Protein AF-A0A7T3RCZ8-F1 (afdb_monomer)

Foldseek 3Di:
DQFVVPDPDWQWFQDPPPRDIDIDGARDWDAAPVRAIEREHEEAPVPLQDPRNLRRQVRVQVVQVVDSYHYDYHYNVCPPPDPVVVVVVVVVLLQQWDQDSNPRDTHGHDDDDDDDDDDPPPDRDDDDDD

Structure (mmCIF, N/CA/C/O backbone):
data_AF-A0A7T3RCZ8-F1
#
_entry.id   AF-A0A7T3RCZ8-F1
#
loop_
_atom_site.group_PDB
_atom_site.id
_atom_site.type_symbol
_atom_site.label_atom_id
_atom_site.label_alt_id
_atom_site.label_comp_id
_atom_site.label_asym_id
_atom_site.label_entity_id
_atom_site.label_seq_id
_atom_site.pdbx_PDB_ins_code
_atom_site.Cartn_x
_atom_site.Cartn_y
_atom_site.Cartn_z
_atom_site.occupancy
_atom_site.B_iso_or_equiv
_atom_site.auth_seq_id
_atom_site.auth_comp_id
_atom_site.auth_asym_id
_atom_site.auth_atom_id
_atom_site.pdbx_PDB_model_num
ATOM 1 N N . MET A 1 1 ? -6.395 -8.460 8.418 1.00 60.00 1 MET A N 1
ATOM 2 C CA . MET A 1 1 ? -5.992 -9.883 8.291 1.00 60.00 1 MET A CA 1
ATOM 3 C C . MET A 1 1 ? -4.809 -9.979 7.338 1.00 60.00 1 MET A C 1
ATOM 5 O O . MET A 1 1 ? -4.823 -9.228 6.370 1.00 60.00 1 MET A O 1
ATOM 9 N N . PHE A 1 2 ? -3.805 -10.829 7.600 1.00 65.12 2 PHE A N 1
ATOM 10 C CA . PHE A 1 2 ? -2.758 -11.108 6.603 1.00 65.12 2 PHE A CA 1
ATOM 11 C C . PHE A 1 2 ? -3.374 -11.924 5.466 1.00 65.12 2 PHE A C 1
ATOM 13 O O . PHE A 1 2 ? -4.010 -12.939 5.746 1.00 65.12 2 PHE A O 1
ATOM 20 N N . THR A 1 3 ? -3.287 -11.464 4.216 1.00 65.00 3 THR A N 1
ATOM 21 C CA . THR A 1 3 ? -4.221 -11.969 3.187 1.00 65.00 3 THR A CA 1
ATOM 22 C C . THR A 1 3 ? -3.728 -13.185 2.410 1.00 65.00 3 THR A C 1
ATOM 24 O O . THR A 1 3 ? -4.541 -13.859 1.775 1.00 65.00 3 THR A O 1
ATOM 27 N N . ALA A 1 4 ? -2.436 -13.524 2.487 1.00 67.56 4 ALA A N 1
ATOM 28 C CA . ALA A 1 4 ? -1.865 -14.622 1.709 1.00 67.56 4 ALA A CA 1
ATOM 29 C C . ALA A 1 4 ? -2.542 -15.968 2.039 1.00 67.56 4 ALA A C 1
ATOM 31 O O . ALA A 1 4 ? -2.297 -16.571 3.084 1.00 67.56 4 ALA A O 1
ATOM 32 N N . GLY A 1 5 ? -3.405 -16.431 1.127 1.00 59.38 5 GLY A N 1
ATOM 33 C CA . GLY A 1 5 ? -4.138 -17.697 1.238 1.00 59.38 5 GLY A CA 1
ATOM 34 C C . GLY A 1 5 ? -5.270 -17.725 2.272 1.00 59.38 5 GLY A C 1
ATOM 35 O O . GLY A 1 5 ? -5.802 -18.799 2.529 1.00 59.38 5 GLY A O 1
ATOM 36 N N . GLN A 1 6 ? -5.631 -16.584 2.870 1.00 63.78 6 GLN A N 1
ATOM 37 C CA . GLN A 1 6 ? -6.701 -16.477 3.880 1.00 63.78 6 GLN A CA 1
ATOM 38 C C . GLN A 1 6 ? -7.938 -15.721 3.369 1.00 63.78 6 GLN A C 1
ATOM 40 O O . GLN A 1 6 ? -8.991 -15.761 3.997 1.00 63.78 6 GLN A O 1
ATOM 45 N N . SER A 1 7 ? -7.832 -15.032 2.229 1.00 71.19 7 SER A N 1
ATOM 46 C CA . SER A 1 7 ? -8.959 -14.372 1.561 1.00 71.19 7 SER A CA 1
ATOM 47 C C . SER A 1 7 ? -8.865 -14.542 0.053 1.00 71.19 7 SER A C 1
ATOM 49 O O . SER A 1 7 ? -7.755 -14.560 -0.466 1.00 71.19 7 SER A O 1
ATOM 51 N N . ASP A 1 8 ? -9.995 -14.514 -0.651 1.00 81.94 8 ASP A N 1
ATOM 52 C CA . ASP A 1 8 ? -10.032 -14.449 -2.122 1.00 81.94 8 ASP A CA 1
ATOM 53 C C . ASP A 1 8 ? -9.808 -13.019 -2.666 1.00 81.94 8 ASP A C 1
ATOM 55 O O . ASP A 1 8 ? -10.041 -12.738 -3.842 1.00 81.94 8 ASP A O 1
ATOM 59 N N . PHE A 1 9 ? -9.365 -12.086 -1.814 1.00 88.31 9 PHE A N 1
ATOM 60 C CA . PHE A 1 9 ? -9.075 -10.715 -2.213 1.00 88.31 9 PHE A CA 1
ATOM 61 C C . PHE A 1 9 ? -7.687 -10.615 -2.854 1.00 88.31 9 PHE A C 1
ATOM 63 O O . PHE A 1 9 ? -6.659 -10.792 -2.200 1.00 88.31 9 PHE A O 1
ATOM 70 N N . LEU A 1 10 ? -7.673 -10.300 -4.146 1.00 92.00 10 LEU A N 1
ATOM 71 C CA . LEU A 1 10 ? -6.481 -10.212 -4.981 1.00 92.00 10 LEU A CA 1
ATOM 72 C C . LEU A 1 10 ? -6.437 -8.860 -5.684 1.00 92.00 10 LEU A C 1
ATOM 74 O O . LEU A 1 10 ? -7.459 -8.358 -6.148 1.00 92.00 10 LEU A O 1
ATOM 78 N N . ILE A 1 11 ? -5.233 -8.316 -5.849 1.00 91.75 11 ILE A N 1
ATOM 79 C CA . ILE A 1 11 ? -5.002 -7.171 -6.728 1.00 91.75 11 ILE A CA 1
ATOM 80 C C . ILE A 1 11 ? -4.407 -7.666 -8.037 1.00 91.75 11 ILE A C 1
ATOM 82 O O . ILE A 1 11 ? -3.337 -8.282 -8.068 1.00 91.75 11 ILE A O 1
ATOM 86 N N . HIS A 1 12 ? -5.104 -7.370 -9.130 1.00 94.88 12 HIS A N 1
ATOM 87 C CA . HIS A 1 12 ? -4.641 -7.639 -10.483 1.00 94.88 12 HIS A CA 1
ATOM 88 C C . HIS A 1 12 ? -3.794 -6.476 -11.001 1.00 94.88 12 HIS A C 1
ATOM 90 O O . HIS A 1 12 ? -4.151 -5.313 -10.828 1.00 94.88 12 HIS A O 1
ATOM 96 N N . TYR A 1 13 ? -2.687 -6.790 -11.668 1.00 94.00 13 TYR A N 1
ATOM 97 C CA . TYR A 1 13 ? -1.823 -5.798 -12.302 1.00 94.00 13 TYR A CA 1
ATOM 98 C C . TYR A 1 13 ? -1.203 -6.365 -13.581 1.00 94.00 13 TYR A C 1
ATOM 100 O O . TYR A 1 13 ? -1.078 -7.583 -13.738 1.00 94.00 13 TYR A O 1
ATOM 108 N N . ILE A 1 14 ? -0.805 -5.481 -14.494 1.00 95.50 14 ILE A N 1
ATOM 109 C CA . ILE A 1 14 ? 0.005 -5.863 -15.654 1.00 95.50 14 ILE A CA 1
ATOM 110 C C . ILE A 1 14 ? 1.472 -5.808 -15.249 1.00 95.50 14 ILE A C 1
ATOM 112 O O . ILE A 1 14 ? 1.963 -4.780 -14.782 1.00 95.50 14 ILE A O 1
ATOM 116 N N . ASP A 1 15 ? 2.161 -6.933 -15.401 1.00 93.69 15 ASP A N 1
ATOM 117 C CA . ASP A 1 15 ? 3.590 -7.025 -15.138 1.00 93.69 15 ASP A CA 1
ATOM 118 C C . ASP A 1 15 ? 4.372 -6.173 -16.153 1.00 93.69 15 ASP A C 1
ATOM 120 O O . ASP A 1 15 ? 4.211 -6.392 -17.355 1.00 93.69 15 ASP A O 1
ATOM 124 N N . PRO A 1 16 ? 5.200 -5.212 -15.708 1.00 89.62 16 PRO A N 1
ATOM 125 C CA . PRO A 1 16 ? 5.852 -4.271 -16.617 1.00 89.62 16 PRO A CA 1
ATOM 126 C C . PRO A 1 16 ? 6.940 -4.912 -17.488 1.00 89.62 16 PRO A C 1
ATOM 128 O O . PRO A 1 16 ? 7.235 -4.387 -18.558 1.00 89.62 16 PRO A O 1
ATOM 131 N N . ASP A 1 17 ? 7.523 -6.036 -17.061 1.00 92.00 17 ASP A N 1
ATOM 132 C CA . ASP A 1 17 ? 8.609 -6.698 -17.789 1.00 92.00 17 ASP A CA 1
ATOM 133 C C . ASP A 1 17 ? 8.050 -7.674 -18.831 1.00 92.00 17 ASP A C 1
ATOM 135 O O . ASP A 1 17 ? 8.524 -7.755 -19.963 1.00 92.00 17 ASP A O 1
ATOM 139 N N . SER A 1 18 ? 7.015 -8.425 -18.450 1.00 95.00 18 SER A N 1
ATOM 140 C CA . SER A 1 18 ? 6.435 -9.496 -19.271 1.00 95.00 18 SER A CA 1
ATOM 141 C C . SER A 1 18 ? 5.139 -9.114 -19.991 1.00 95.00 18 SER A C 1
ATOM 143 O O . SER A 1 18 ? 4.698 -9.859 -20.863 1.00 95.00 18 SER A O 1
ATOM 145 N N . ASN A 1 19 ? 4.521 -7.975 -19.657 1.00 94.12 19 ASN A N 1
ATOM 146 C CA . ASN A 1 19 ? 3.210 -7.524 -20.154 1.00 94.12 19 ASN A CA 1
ATOM 147 C C . ASN A 1 19 ? 2.064 -8.530 -19.944 1.00 94.12 19 ASN A C 1
ATOM 149 O O . ASN A 1 19 ? 1.026 -8.463 -20.602 1.00 94.12 19 ASN A O 1
ATOM 153 N N . THR A 1 20 ? 2.229 -9.473 -19.018 1.00 96.69 20 THR A N 1
ATOM 154 C CA . THR A 1 20 ? 1.202 -10.462 -18.676 1.00 96.69 20 THR A CA 1
ATOM 155 C C . THR A 1 20 ? 0.354 -9.990 -17.501 1.00 96.69 20 THR A C 1
ATOM 157 O O . THR A 1 20 ? 0.863 -9.330 -16.592 1.00 96.69 20 THR A O 1
ATOM 160 N N . LEU A 1 21 ? -0.916 -10.398 -17.468 1.00 96.62 21 LEU A N 1
ATOM 161 C CA . LEU A 1 21 ? -1.766 -10.228 -16.293 1.00 96.62 21 LEU A CA 1
ATOM 162 C C . LEU A 1 21 ? -1.232 -11.080 -15.136 1.00 96.62 21 LEU A C 1
ATOM 164 O O . LEU A 1 21 ? -1.094 -12.297 -15.258 1.00 96.62 21 LEU A O 1
ATOM 168 N N . ARG A 1 22 ? -0.955 -10.437 -14.003 1.00 96.50 22 ARG A N 1
ATOM 169 C CA . ARG A 1 22 ? -0.547 -11.086 -12.755 1.00 96.50 22 ARG A CA 1
ATOM 170 C C . ARG A 1 22 ? -1.442 -10.647 -11.611 1.00 96.50 22 ARG A C 1
ATOM 172 O O . ARG A 1 22 ? -2.286 -9.762 -11.741 1.00 96.50 22 ARG A O 1
ATOM 179 N N . SER A 1 23 ? -1.308 -11.321 -10.478 1.00 94.44 23 SER A N 1
ATOM 180 C CA . SER A 1 23 ? -2.077 -11.020 -9.273 1.00 94.44 23 SER A CA 1
ATOM 181 C C . SER A 1 23 ? -1.209 -11.179 -8.041 1.00 94.44 23 SER A C 1
ATOM 183 O O . SER A 1 23 ? -0.235 -11.936 -8.058 1.00 94.44 23 SER A O 1
ATOM 185 N N . TYR A 1 24 ? -1.543 -10.451 -6.985 1.00 91.81 24 TYR A N 1
ATOM 186 C CA . TYR A 1 24 ? -0.900 -10.610 -5.691 1.00 91.81 24 TYR A CA 1
ATOM 187 C C . TYR A 1 24 ? -1.901 -10.413 -4.550 1.00 91.81 24 TYR A C 1
ATOM 189 O O . TYR A 1 24 ? -2.938 -9.771 -4.720 1.00 91.81 24 TYR A O 1
ATOM 197 N N . TYR A 1 25 ? -1.555 -10.988 -3.402 1.00 92.44 25 TYR A N 1
ATOM 198 C CA . TYR A 1 25 ? -2.241 -10.793 -2.130 1.00 92.44 25 TYR A CA 1
ATOM 199 C C . TYR A 1 25 ? -1.610 -9.610 -1.405 1.00 92.44 25 TYR A C 1
ATOM 201 O O . TYR A 1 25 ? -0.382 -9.630 -1.258 1.00 92.44 25 TYR A O 1
ATOM 209 N N . PRO A 1 26 ? -2.385 -8.601 -0.974 1.00 91.50 26 PRO A N 1
ATO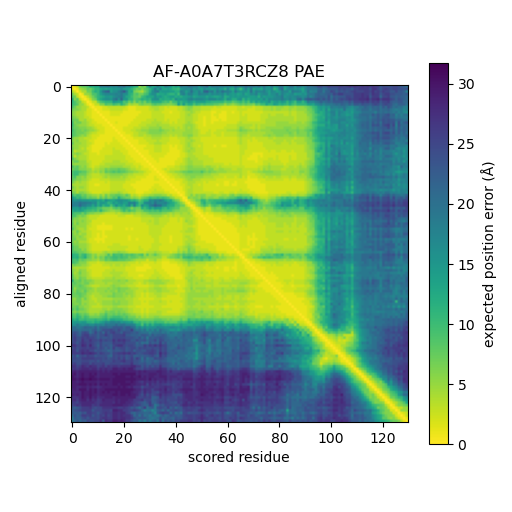M 210 C CA . PRO A 1 26 ? -1.817 -7.521 -0.190 1.00 91.50 26 PRO A CA 1
ATOM 211 C C . PRO A 1 26 ? -1.355 -7.997 1.191 1.00 91.50 26 PRO A C 1
ATOM 213 O O . PRO A 1 26 ? -1.846 -9.010 1.694 1.00 91.50 26 PRO A O 1
ATOM 216 N N . ASP A 1 27 ? -0.458 -7.268 1.855 1.00 89.75 27 ASP A N 1
ATOM 217 C CA . ASP A 1 27 ? -0.036 -7.672 3.205 1.00 89.75 27 ASP A CA 1
ATOM 218 C C . ASP A 1 27 ? -1.229 -7.698 4.157 1.00 89.75 27 ASP A C 1
ATOM 220 O O . ASP A 1 27 ? -1.465 -8.711 4.813 1.00 89.75 27 ASP A O 1
ATOM 224 N N . PHE A 1 28 ? -2.038 -6.634 4.181 1.00 90.62 28 PHE A N 1
ATOM 225 C CA . PHE A 1 28 ? -3.275 -6.627 4.956 1.00 90.62 28 PHE A CA 1
ATOM 226 C C . PHE A 1 28 ? -4.459 -6.062 4.184 1.00 90.62 28 PHE A C 1
ATOM 228 O O . PHE A 1 28 ? -4.352 -5.081 3.456 1.00 90.62 28 PHE A O 1
ATOM 235 N N . LEU A 1 29 ? -5.621 -6.656 4.444 1.00 91.44 29 LEU A N 1
ATOM 236 C CA . LEU A 1 29 ? -6.919 -6.039 4.215 1.00 91.44 29 LEU A CA 1
ATOM 237 C C . LEU A 1 29 ? -7.565 -5.789 5.580 1.00 91.44 29 LEU A C 1
ATOM 239 O O . LEU A 1 29 ? -7.612 -6.692 6.431 1.00 91.44 29 LEU A O 1
ATOM 243 N N . ILE A 1 30 ? -7.998 -4.553 5.812 1.00 89.56 30 ILE A N 1
ATOM 244 C CA . ILE A 1 30 ? -8.590 -4.110 7.077 1.00 89.56 30 ILE A CA 1
ATOM 245 C C . ILE A 1 30 ? -9.946 -3.492 6.781 1.00 89.56 30 ILE A C 1
ATOM 247 O O . ILE A 1 30 ? -10.021 -2.553 6.004 1.00 89.56 30 ILE A O 1
ATOM 251 N N . GLU A 1 31 ? -10.989 -3.996 7.429 1.00 90.25 31 GLU A N 1
ATOM 252 C CA . GLU A 1 31 ? -12.315 -3.383 7.441 1.00 90.25 31 GLU A CA 1
ATOM 253 C C . GLU A 1 31 ? -12.453 -2.512 8.693 1.00 90.25 31 GLU A C 1
ATOM 255 O O . GLU A 1 31 ? -12.144 -2.948 9.808 1.00 90.25 31 GLU A O 1
ATOM 260 N N . THR A 1 32 ? -12.896 -1.272 8.525 1.00 86.75 32 THR A N 1
ATOM 261 C CA . THR A 1 32 ? -13.241 -0.385 9.635 1.00 86.75 32 THR A CA 1
ATOM 262 C C . THR A 1 32 ? -14.702 -0.544 10.037 1.00 86.75 32 THR A C 1
ATOM 264 O O . THR A 1 32 ? -15.527 -1.077 9.302 1.00 86.75 32 THR A O 1
ATOM 267 N N . LYS A 1 33 ? -15.068 -0.040 11.220 1.00 86.19 33 LYS A N 1
ATOM 268 C CA . LYS A 1 33 ? -16.456 -0.133 11.706 1.00 86.19 33 LYS A CA 1
ATOM 269 C C . LYS A 1 33 ? -17.482 0.594 10.844 1.00 86.19 33 LYS A C 1
ATOM 271 O O . LYS A 1 33 ? -18.653 0.236 10.878 1.00 86.19 33 LYS A O 1
ATOM 276 N N . ASP A 1 34 ? -17.067 1.631 10.131 1.00 85.31 34 ASP A N 1
ATOM 277 C CA . ASP A 1 34 ? -17.900 2.358 9.172 1.00 85.31 34 ASP A CA 1
ATOM 278 C C . ASP A 1 34 ? -18.029 1.625 7.822 1.00 85.31 34 ASP A C 1
ATOM 280 O O . ASP A 1 34 ? -18.731 2.104 6.931 1.00 85.31 34 ASP A O 1
ATOM 284 N N . GLY A 1 35 ? -17.405 0.449 7.677 1.00 85.69 35 GLY A N 1
ATOM 285 C CA . GLY A 1 35 ? -17.473 -0.393 6.481 1.00 85.69 35 GLY A CA 1
ATOM 286 C C . GLY A 1 35 ? -16.563 0.071 5.343 1.00 85.69 35 GLY A C 1
ATOM 287 O O . GLY A 1 35 ? -16.764 -0.335 4.196 1.00 85.69 35 GLY A O 1
ATOM 288 N N . SER A 1 36 ? -15.598 0.944 5.638 1.00 87.31 36 SER A N 1
ATOM 289 C CA . SER A 1 36 ? -14.518 1.305 4.720 1.00 87.31 36 SER A CA 1
ATOM 290 C C . SER A 1 36 ? -13.408 0.255 4.805 1.00 87.31 36 SER A C 1
ATOM 292 O O . SER A 1 36 ? -13.239 -0.401 5.835 1.00 87.31 36 SER A O 1
ATOM 294 N N . PHE A 1 37 ? -12.633 0.080 3.735 1.00 90.38 37 PHE A N 1
ATOM 295 C CA . PHE A 1 37 ? -11.514 -0.864 3.735 1.00 90.38 37 PHE A CA 1
ATOM 296 C C . PHE A 1 37 ? -10.178 -0.172 3.494 1.00 90.38 37 PHE A C 1
ATOM 298 O O . PHE A 1 37 ? -10.080 0.752 2.694 1.00 90.38 37 PHE A O 1
ATOM 305 N N . TYR A 1 38 ? -9.127 -0.685 4.121 1.00 91.25 38 TYR A N 1
ATOM 306 C CA . TYR A 1 38 ? -7.752 -0.327 3.809 1.00 91.25 38 TYR A CA 1
ATOM 307 C C . TYR A 1 38 ? -7.006 -1.526 3.237 1.00 91.25 38 TYR A C 1
ATOM 309 O O . TYR A 1 38 ? -6.961 -2.596 3.852 1.00 91.25 38 TYR A O 1
ATOM 317 N N . ILE A 1 39 ? -6.399 -1.321 2.072 1.00 91.25 39 ILE A N 1
ATOM 318 C CA . ILE A 1 39 ? -5.445 -2.233 1.444 1.00 91.25 39 ILE A CA 1
ATOM 319 C C . ILE A 1 39 ? -4.057 -1.758 1.869 1.00 91.25 39 ILE A C 1
ATOM 321 O O . ILE A 1 39 ? -3.642 -0.663 1.493 1.00 91.25 39 ILE A O 1
ATOM 325 N N . ILE A 1 40 ? -3.353 -2.557 2.666 1.00 90.44 40 ILE A N 1
ATOM 326 C CA . ILE A 1 40 ? -2.063 -2.185 3.252 1.00 90.44 40 ILE A CA 1
ATOM 327 C C . ILE A 1 40 ? -0.935 -2.983 2.607 1.00 90.44 40 ILE A C 1
ATOM 329 O O . ILE A 1 40 ? -0.997 -4.211 2.552 1.00 90.44 40 ILE A O 1
ATOM 333 N N . GLU A 1 41 ? 0.124 -2.275 2.225 1.00 88.00 41 GLU A N 1
ATOM 334 C CA . GLU A 1 41 ? 1.418 -2.834 1.826 1.00 88.00 41 GLU A CA 1
ATOM 335 C C . GLU A 1 41 ? 2.517 -2.305 2.744 1.00 88.00 41 GLU A C 1
ATOM 337 O O . GLU A 1 41 ? 2.650 -1.089 2.909 1.00 88.00 41 GLU A O 1
ATOM 342 N N . ILE A 1 42 ? 3.337 -3.196 3.302 1.00 87.19 42 ILE A N 1
ATOM 343 C CA . ILE A 1 42 ? 4.501 -2.841 4.113 1.00 87.19 42 ILE A CA 1
ATOM 344 C C . ILE A 1 42 ? 5.773 -3.160 3.334 1.00 87.19 42 ILE A C 1
ATOM 346 O O . ILE A 1 42 ? 6.026 -4.307 2.963 1.00 87.19 42 ILE A O 1
ATOM 350 N N . LYS A 1 43 ? 6.642 -2.167 3.114 1.00 82.00 43 LYS A N 1
ATOM 351 C CA . LYS A 1 43 ? 7.937 -2.411 2.455 1.00 82.00 43 LYS A CA 1
ATOM 352 C C . LYS A 1 43 ? 9.097 -1.651 3.070 1.00 82.00 43 LYS A C 1
ATOM 354 O O . LYS A 1 43 ? 8.972 -0.505 3.482 1.00 82.00 43 LYS A O 1
ATOM 359 N N . GLY A 1 44 ? 10.271 -2.276 3.000 1.00 78.44 44 GLY A N 1
ATOM 360 C CA . GLY A 1 44 ? 11.541 -1.608 3.265 1.00 78.44 44 GLY A CA 1
ATOM 361 C C . GLY A 1 44 ? 11.936 -0.632 2.159 1.00 78.44 44 GLY A C 1
ATOM 362 O O . GLY A 1 44 ? 11.743 -0.915 0.970 1.00 78.44 44 GLY A O 1
ATOM 363 N N . GLY A 1 45 ? 12.517 0.504 2.561 1.00 62.81 45 GLY A N 1
ATOM 364 C CA . GLY A 1 45 ? 12.780 1.675 1.709 1.00 62.81 45 GLY A CA 1
ATOM 365 C C . GLY A 1 45 ? 13.563 1.410 0.416 1.00 62.81 45 GLY A C 1
ATOM 366 O O . GLY A 1 45 ? 13.403 2.133 -0.558 1.00 62.81 45 GLY A O 1
ATOM 367 N N . ASN A 1 46 ? 14.325 0.319 0.330 1.00 61.09 46 ASN A N 1
ATOM 368 C CA . ASN A 1 46 ? 15.171 0.010 -0.831 1.00 61.09 46 ASN A CA 1
ATOM 369 C C . ASN A 1 46 ? 14.409 -0.538 -2.060 1.00 61.09 46 ASN A C 1
ATOM 371 O O . ASN A 1 46 ? 15.043 -0.928 -3.040 1.00 61.09 46 ASN A O 1
ATOM 375 N N . ARG A 1 47 ? 13.072 -0.676 -2.016 1.00 61.34 47 ARG A N 1
ATOM 376 C CA . ARG A 1 47 ? 12.293 -1.387 -3.063 1.00 61.34 47 ARG A CA 1
ATOM 377 C C . ARG A 1 47 ? 11.091 -0.614 -3.614 1.00 61.34 47 ARG A C 1
ATOM 379 O O . ARG A 1 47 ? 10.299 -1.200 -4.361 1.00 61.34 47 ARG A O 1
ATOM 386 N N . VAL A 1 48 ? 10.946 0.662 -3.259 1.00 66.38 48 VAL A N 1
ATOM 387 C CA . VAL A 1 48 ? 9.833 1.517 -3.712 1.00 66.38 48 VAL A CA 1
ATOM 388 C C . VAL A 1 48 ? 9.924 1.860 -5.197 1.00 66.38 48 VAL A C 1
ATOM 390 O O . VAL A 1 48 ? 8.910 1.835 -5.888 1.00 66.38 48 VAL A O 1
ATOM 393 N N . ASP A 1 49 ? 11.138 2.057 -5.716 1.00 72.31 49 ASP A N 1
ATOM 394 C CA . ASP A 1 49 ? 11.336 2.538 -7.086 1.00 72.31 49 ASP A CA 1
ATOM 395 C C . ASP A 1 49 ? 11.321 1.469 -8.176 1.00 72.31 49 ASP A C 1
ATOM 397 O O . ASP A 1 49 ? 11.356 1.790 -9.365 1.00 72.31 49 ASP A O 1
ATOM 401 N N . LEU A 1 50 ? 11.244 0.193 -7.794 1.00 79.81 50 LEU A N 1
ATOM 402 C CA . LEU A 1 50 ? 11.216 -0.896 -8.762 1.00 79.81 50 LEU A CA 1
ATOM 403 C C . LEU A 1 50 ? 9.956 -0.786 -9.644 1.00 79.81 50 LEU A C 1
ATOM 405 O O . LEU A 1 50 ? 8.862 -0.623 -9.093 1.00 79.81 50 LEU A O 1
ATOM 409 N N . PRO A 1 51 ? 10.063 -0.953 -10.980 1.00 83.06 51 PRO A N 1
ATOM 410 C CA . PRO A 1 51 ? 8.922 -0.861 -11.897 1.00 83.06 51 PRO A CA 1
ATOM 411 C C . PRO A 1 51 ? 7.732 -1.724 -11.472 1.00 83.06 51 PRO A C 1
ATOM 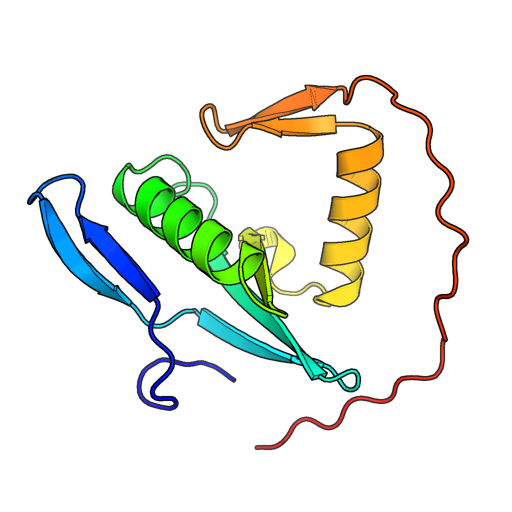413 O O . PRO A 1 51 ? 6.587 -1.281 -11.506 1.00 83.06 51 PRO A O 1
ATOM 416 N N . ILE A 1 52 ? 8.002 -2.934 -10.975 1.00 86.75 52 ILE A N 1
ATOM 417 C CA . ILE A 1 52 ? 6.971 -3.837 -10.459 1.00 86.75 52 ILE A CA 1
ATOM 418 C C . ILE A 1 52 ? 6.265 -3.300 -9.205 1.00 86.75 52 ILE A C 1
ATOM 420 O O . ILE A 1 52 ? 5.063 -3.502 -9.055 1.00 86.75 52 ILE A O 1
ATOM 424 N N . THR A 1 53 ? 6.974 -2.606 -8.305 1.00 84.25 53 THR A N 1
ATOM 425 C CA . THR A 1 53 ? 6.361 -1.973 -7.126 1.00 84.25 53 THR A CA 1
ATOM 426 C C . THR A 1 53 ? 5.476 -0.807 -7.562 1.00 84.25 53 THR A C 1
ATOM 428 O O . THR A 1 53 ? 4.345 -0.715 -7.093 1.00 84.25 53 THR A O 1
ATOM 431 N N . LYS A 1 54 ? 5.936 0.023 -8.509 1.00 85.88 54 LYS A N 1
ATOM 432 C CA . LYS A 1 54 ? 5.133 1.123 -9.073 1.00 85.88 54 LYS A CA 1
ATOM 433 C C . LYS A 1 54 ? 3.858 0.605 -9.740 1.00 85.88 54 LYS A C 1
ATOM 435 O O . LYS A 1 54 ? 2.780 1.103 -9.430 1.00 85.88 54 LYS A O 1
ATOM 440 N N . ALA A 1 55 ? 3.964 -0.444 -10.559 1.00 86.12 55 ALA A N 1
ATOM 441 C CA . ALA A 1 55 ? 2.809 -1.072 -11.199 1.00 86.12 55 ALA A CA 1
ATOM 442 C C . ALA A 1 55 ? 1.795 -1.587 -10.163 1.00 86.12 55 ALA A C 1
ATOM 444 O O . ALA A 1 55 ? 0.615 -1.260 -10.238 1.00 86.12 55 ALA A O 1
ATOM 445 N N . LYS A 1 56 ? 2.238 -2.337 -9.147 1.00 89.06 56 LYS A N 1
ATOM 446 C CA . LYS A 1 56 ? 1.340 -2.827 -8.085 1.00 89.06 56 LYS A CA 1
ATOM 447 C C . LYS A 1 56 ? 0.633 -1.687 -7.350 1.00 89.06 56 LYS A C 1
ATOM 449 O O . LYS A 1 56 ? -0.589 -1.717 -7.235 1.00 89.06 56 LYS A O 1
ATOM 454 N N . THR A 1 57 ? 1.386 -0.672 -6.925 1.00 88.38 57 THR A N 1
ATOM 455 C CA . THR A 1 57 ? 0.847 0.513 -6.241 1.00 88.38 57 THR A CA 1
ATOM 456 C C . THR A 1 57 ? -0.188 1.237 -7.098 1.00 88.38 57 THR A C 1
ATOM 458 O O . THR A 1 57 ? -1.260 1.580 -6.602 1.00 88.38 57 THR A O 1
ATOM 461 N N . GLU A 1 58 ? 0.093 1.452 -8.385 1.00 88.31 58 GLU A N 1
ATOM 462 C CA . GLU A 1 58 ? -0.822 2.143 -9.295 1.00 88.31 58 GLU A CA 1
ATOM 463 C C . GLU A 1 58 ? -2.146 1.385 -9.442 1.00 88.31 58 GLU A C 1
ATOM 465 O O . GLU A 1 58 ? -3.217 1.971 -9.277 1.00 88.31 58 GLU A O 1
ATOM 470 N N . TYR A 1 59 ? -2.084 0.080 -9.717 1.00 90.44 59 TYR A N 1
ATOM 471 C CA . TYR A 1 59 ? -3.283 -0.737 -9.899 1.00 90.44 59 TYR A CA 1
ATOM 472 C C . TYR A 1 59 ? -4.091 -0.866 -8.605 1.00 90.44 59 TYR A C 1
ATOM 474 O O . TYR A 1 59 ? -5.312 -0.724 -8.650 1.00 90.44 59 TYR A O 1
ATOM 482 N N . ALA A 1 60 ? -3.436 -1.049 -7.454 1.00 89.81 60 ALA A N 1
ATOM 483 C CA . ALA A 1 60 ? -4.108 -1.076 -6.157 1.00 89.81 60 ALA A CA 1
ATOM 484 C C . ALA A 1 60 ? -4.789 0.262 -5.834 1.00 89.81 60 ALA A C 1
ATOM 486 O O . ALA A 1 60 ? -5.943 0.282 -5.418 1.00 89.81 60 ALA A O 1
ATOM 487 N N . THR A 1 61 ? -4.110 1.384 -6.093 1.00 88.19 61 THR A N 1
ATOM 488 C CA . THR A 1 61 ? -4.663 2.732 -5.881 1.00 88.19 61 THR A CA 1
ATOM 489 C C . THR A 1 61 ? -5.865 2.989 -6.785 1.00 88.19 61 THR A C 1
ATOM 491 O O . THR A 1 61 ? -6.872 3.532 -6.337 1.00 88.19 61 THR A O 1
ATOM 494 N N . ARG A 1 62 ? -5.793 2.585 -8.060 1.00 87.50 62 ARG A N 1
ATOM 495 C CA . ARG A 1 62 ? -6.915 2.713 -9.001 1.00 87.50 62 ARG A CA 1
ATOM 496 C C . ARG A 1 62 ? -8.103 1.858 -8.580 1.00 87.50 62 ARG A C 1
ATOM 498 O O . ARG A 1 62 ? -9.216 2.364 -8.543 1.00 87.50 62 ARG A O 1
ATOM 505 N N . PHE A 1 63 ? -7.850 0.600 -8.224 1.00 87.75 63 PHE A N 1
ATOM 506 C CA . PHE A 1 63 ? -8.874 -0.298 -7.701 1.00 87.75 63 PHE A CA 1
ATOM 507 C C . PHE A 1 63 ? -9.555 0.297 -6.460 1.00 87.75 63 PHE A C 1
ATOM 509 O O . PHE A 1 63 ? -10.780 0.327 -6.380 1.00 87.75 63 PHE A O 1
ATOM 516 N N . ALA A 1 64 ? -8.762 0.841 -5.532 1.00 88.50 64 ALA A N 1
ATOM 517 C CA . ALA A 1 64 ? -9.263 1.475 -4.321 1.00 88.50 64 ALA A CA 1
ATOM 518 C C . ALA A 1 64 ? -10.142 2.697 -4.630 1.00 88.50 64 ALA A C 1
ATOM 520 O O . ALA A 1 64 ? -11.265 2.776 -4.142 1.00 88.50 64 ALA A O 1
ATOM 521 N N . LYS A 1 65 ? -9.684 3.593 -5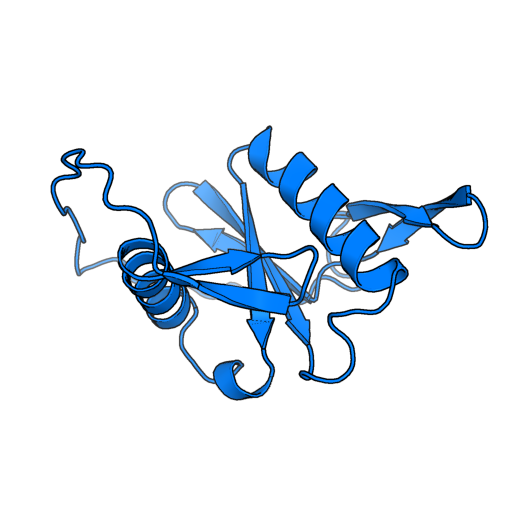.515 1.00 82.50 65 LYS A N 1
ATOM 522 C CA . LYS A 1 65 ? -10.387 4.832 -5.890 1.00 82.50 65 LYS A CA 1
ATOM 523 C C . LYS A 1 65 ? -11.817 4.607 -6.389 1.00 82.5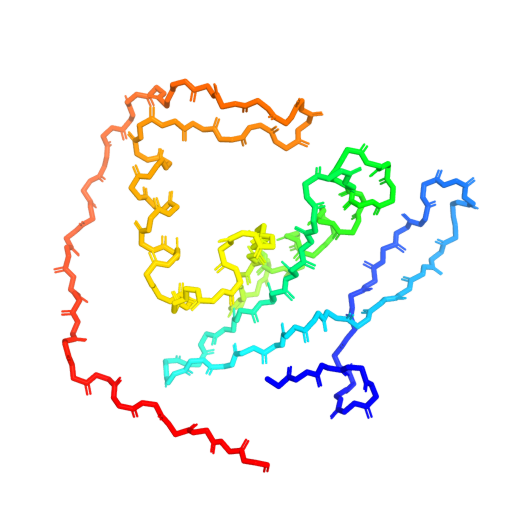0 65 LYS A C 1
ATOM 525 O O . LYS A 1 65 ? -12.690 5.425 -6.113 1.00 82.50 65 LYS A O 1
ATOM 530 N N . ASP A 1 66 ? -12.052 3.516 -7.108 1.00 78.69 66 ASP A N 1
ATOM 531 C CA . ASP A 1 66 ? -13.363 3.199 -7.682 1.00 78.69 66 ASP A CA 1
ATOM 532 C C . ASP A 1 66 ? -14.269 2.427 -6.691 1.00 78.69 66 ASP A C 1
ATOM 534 O O . ASP A 1 66 ? -15.311 1.888 -7.069 1.00 78.69 66 ASP A O 1
ATOM 538 N N . SER A 1 67 ? -13.890 2.368 -5.408 1.00 79.94 67 SER A N 1
ATOM 539 C CA . SER A 1 67 ? -14.551 1.581 -4.362 1.00 79.94 67 SER A CA 1
ATOM 540 C C . SER A 1 67 ? -14.533 2.290 -2.994 1.00 79.94 67 SER A C 1
ATOM 542 O O . SER A 1 67 ? -13.974 3.371 -2.840 1.00 79.94 67 SER A O 1
ATOM 544 N N . LYS A 1 68 ? -15.155 1.694 -1.964 1.00 86.19 68 LYS A N 1
ATOM 545 C CA . LYS A 1 68 ? -15.059 2.168 -0.564 1.00 86.19 68 LYS A CA 1
ATOM 546 C C . LYS A 1 68 ? -13.748 1.728 0.103 1.00 86.19 68 LYS A C 1
ATOM 548 O O . LYS A 1 68 ? -13.750 1.262 1.243 1.00 86.19 68 LYS A O 1
ATOM 553 N N . MET A 1 69 ? -12.646 1.794 -0.636 1.00 90.00 69 MET A N 1
ATOM 554 C CA . MET A 1 69 ? -11.348 1.326 -0.173 1.00 90.00 69 MET A CA 1
ATOM 555 C C . MET A 1 69 ? -10.285 2.408 -0.333 1.00 90.00 69 MET A C 1
ATOM 557 O O . MET A 1 69 ? -10.367 3.254 -1.219 1.00 90.00 69 MET A O 1
ATOM 561 N N . GLU A 1 70 ? -9.249 2.335 0.490 1.00 91.12 70 GLU A N 1
ATOM 562 C CA . GLU A 1 70 ? -8.066 3.182 0.394 1.00 91.12 70 GLU A CA 1
ATOM 563 C C . GLU A 1 70 ? -6.805 2.316 0.382 1.00 91.12 70 GLU A C 1
ATOM 565 O O . GLU A 1 70 ? -6.676 1.352 1.140 1.00 91.12 70 GLU A O 1
ATOM 570 N N . TYR A 1 71 ? -5.871 2.642 -0.509 1.00 90.25 71 TYR A N 1
ATOM 571 C CA . TYR A 1 71 ? -4.569 1.989 -0.563 1.00 90.25 71 TYR A CA 1
ATOM 572 C C . TYR A 1 71 ? -3.568 2.762 0.294 1.00 90.25 71 TYR A C 1
ATOM 574 O O . TYR A 1 71 ? -3.382 3.962 0.095 1.00 90.25 71 TYR A O 1
ATOM 582 N N . VAL A 1 72 ? -2.889 2.067 1.205 1.00 89.88 72 VAL A N 1
ATOM 583 C CA . VAL A 1 72 ? -1.903 2.662 2.108 1.00 89.88 72 VAL A CA 1
ATOM 584 C C . VAL A 1 72 ? -0.591 1.902 2.007 1.00 89.88 72 VAL A C 1
ATOM 586 O O . VAL A 1 72 ? -0.498 0.711 2.305 1.00 89.88 72 VAL A O 1
ATOM 589 N N . PHE A 1 73 ? 0.449 2.635 1.632 1.00 88.31 73 PHE A N 1
ATOM 590 C CA . PHE A 1 73 ? 1.818 2.151 1.656 1.00 88.31 73 PHE A CA 1
ATOM 591 C C . PHE A 1 73 ? 2.489 2.566 2.970 1.00 88.31 73 PHE A C 1
ATOM 593 O O . PHE A 1 73 ? 2.604 3.761 3.254 1.00 88.31 73 PHE A O 1
ATOM 600 N N . ILE A 1 74 ? 2.946 1.590 3.755 1.00 86.50 74 ILE A N 1
ATOM 601 C CA . ILE A 1 74 ? 3.617 1.805 5.040 1.00 86.50 74 ILE A CA 1
ATOM 602 C C . ILE A 1 74 ? 5.093 1.413 4.901 1.00 86.50 74 ILE A C 1
ATOM 604 O O . ILE A 1 74 ? 5.412 0.237 4.711 1.00 86.50 74 ILE A O 1
ATOM 608 N N . PRO A 1 75 ? 6.028 2.366 5.009 1.00 84.25 75 PRO A N 1
ATOM 609 C CA . PRO A 1 75 ? 7.438 2.020 5.087 1.00 84.25 75 PRO A CA 1
ATOM 610 C C . PRO A 1 75 ? 7.727 1.193 6.355 1.00 84.25 75 PRO A C 1
ATOM 612 O O . PRO A 1 75 ? 7.114 1.406 7.401 1.00 84.25 75 PRO A O 1
ATOM 615 N N . ASP A 1 76 ? 8.661 0.248 6.277 1.00 82.62 76 ASP A N 1
ATOM 616 C CA . ASP A 1 76 ? 8.981 -0.700 7.356 1.00 82.62 76 ASP A CA 1
ATOM 617 C C . ASP A 1 76 ? 9.327 -0.041 8.701 1.00 82.62 76 ASP A C 1
ATOM 619 O O . ASP A 1 76 ? 8.925 -0.533 9.756 1.00 82.62 76 ASP A O 1
ATOM 623 N N . ASN A 1 77 ? 9.990 1.114 8.684 1.00 84.00 77 ASN A N 1
ATOM 624 C CA . ASN A 1 77 ? 10.288 1.899 9.883 1.00 84.00 77 ASN A CA 1
ATOM 625 C C . ASN A 1 77 ? 9.037 2.472 10.583 1.00 84.00 77 ASN A C 1
ATOM 627 O O . ASN A 1 77 ? 9.134 2.891 11.736 1.00 84.00 77 ASN A O 1
ATOM 631 N N . TYR A 1 78 ? 7.873 2.464 9.926 1.00 86.69 78 TYR A N 1
ATOM 632 C CA . TYR A 1 78 ? 6.571 2.818 10.500 1.00 86.69 78 TYR A CA 1
ATOM 633 C C . TYR A 1 78 ? 5.671 1.602 10.762 1.00 86.69 78 TYR A C 1
ATOM 635 O O . TYR A 1 78 ? 4.561 1.777 11.258 1.00 86.69 78 TYR A O 1
ATOM 643 N N . ALA A 1 79 ? 6.121 0.371 10.494 1.00 85.56 79 ALA A N 1
ATOM 644 C CA . ALA A 1 79 ? 5.286 -0.831 10.610 1.00 85.56 79 ALA A CA 1
ATOM 645 C C . ALA A 1 79 ? 4.773 -1.111 12.037 1.00 85.56 79 ALA A C 1
ATOM 647 O O . ALA A 1 79 ? 3.786 -1.821 12.213 1.00 85.56 79 ALA A O 1
ATOM 648 N N . THR A 1 80 ? 5.427 -0.561 13.065 1.00 86.94 80 THR A N 1
ATOM 649 C CA . THR A 1 80 ? 5.007 -0.680 14.472 1.00 86.94 80 THR A CA 1
ATOM 650 C C . THR A 1 80 ? 4.028 0.413 14.912 1.00 86.94 80 THR A C 1
ATOM 652 O O . THR A 1 80 ? 3.482 0.339 16.014 1.00 86.94 80 THR A O 1
ATOM 655 N N . MET A 1 81 ? 3.799 1.431 14.078 1.00 88.12 81 MET A N 1
ATOM 656 C CA . MET A 1 81 ? 2.860 2.515 14.355 1.00 88.12 81 MET A CA 1
ATOM 657 C C . MET A 1 81 ? 1.420 2.026 14.199 1.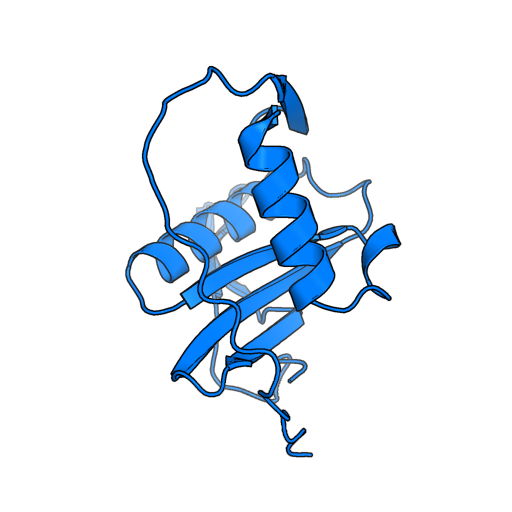00 88.12 81 MET A C 1
ATOM 659 O O . MET A 1 81 ? 1.115 1.183 13.353 1.00 88.12 81 MET A O 1
ATOM 663 N N . LYS A 1 82 ? 0.490 2.586 14.980 1.00 87.25 82 LYS A N 1
ATOM 664 C CA . LYS A 1 82 ? -0.932 2.316 14.748 1.00 87.25 82 LYS A CA 1
ATOM 665 C C . LYS A 1 82 ? -1.341 2.898 13.397 1.00 87.25 82 LYS A C 1
ATOM 667 O O . LYS A 1 82 ? -1.071 4.066 13.129 1.00 87.25 82 LYS A O 1
ATOM 672 N N . LEU A 1 83 ? -2.075 2.127 12.595 1.00 84.06 83 LEU A N 1
ATOM 673 C CA . LEU A 1 83 ? -2.520 2.542 11.257 1.00 84.06 83 LEU A CA 1
ATOM 674 C C . LEU A 1 83 ? -3.178 3.933 11.253 1.00 84.06 83 LEU A C 1
ATOM 676 O O . LEU A 1 83 ? -2.846 4.778 10.434 1.00 84.06 83 LEU A O 1
ATOM 680 N N . GLN A 1 84 ? -4.056 4.203 12.217 1.00 82.81 84 GLN A N 1
ATOM 681 C CA . GLN A 1 84 ? -4.725 5.499 12.366 1.00 82.81 84 GLN A CA 1
ATOM 682 C C . GLN A 1 84 ? -3.766 6.673 12.634 1.00 82.81 84 GLN A C 1
ATOM 684 O O . GLN A 1 84 ? -3.990 7.779 12.148 1.00 82.81 84 GLN A O 1
ATOM 689 N N . GLU A 1 85 ? -2.690 6.444 13.389 1.00 85.69 85 GLU A N 1
ATOM 690 C CA . GLU A 1 85 ? -1.664 7.459 13.647 1.00 85.69 85 GLU A CA 1
ATOM 691 C C . GLU A 1 85 ? -0.851 7.717 12.378 1.00 85.69 85 GLU A C 1
ATOM 693 O O . GLU A 1 85 ? -0.568 8.870 12.057 1.00 85.69 85 GLU A O 1
ATOM 698 N N . PHE A 1 86 ? -0.557 6.660 11.617 1.00 86.69 86 PHE A N 1
ATOM 699 C CA . PHE A 1 86 ? 0.127 6.758 10.332 1.00 86.69 86 PHE A CA 1
ATOM 700 C C . PHE A 1 86 ? -0.709 7.505 9.282 1.00 86.69 86 PHE A C 1
ATOM 702 O O . PHE A 1 86 ? -0.205 8.427 8.644 1.00 86.69 86 PHE A O 1
ATOM 709 N N . ILE A 1 87 ? -1.999 7.187 9.151 1.00 84.50 87 ILE A N 1
ATOM 710 C CA . ILE A 1 87 ? -2.922 7.893 8.246 1.00 84.50 87 ILE A CA 1
ATOM 711 C C . ILE A 1 87 ? -3.024 9.374 8.636 1.00 84.50 87 ILE A C 1
ATOM 713 O O . ILE A 1 87 ? -2.943 10.256 7.782 1.00 84.50 87 ILE A O 1
ATOM 717 N N . ALA A 1 88 ? -3.136 9.676 9.934 1.00 82.44 88 ALA A N 1
ATOM 718 C CA . ALA A 1 88 ? -3.158 11.055 10.418 1.00 82.44 88 ALA A CA 1
ATOM 719 C C . ALA A 1 88 ? -1.828 11.796 10.183 1.00 82.44 88 ALA A C 1
ATOM 721 O O . ALA A 1 88 ? -1.822 13.010 9.972 1.00 82.44 88 ALA A O 1
ATOM 722 N N . LEU A 1 89 ? -0.694 11.092 10.233 1.00 81.31 89 LEU A N 1
ATOM 723 C CA . LEU A 1 89 ? 0.613 11.646 9.884 1.00 81.31 89 LEU A CA 1
ATOM 724 C C . LEU A 1 89 ? 0.687 11.959 8.385 1.00 81.31 89 LEU A C 1
ATOM 726 O O . LEU A 1 89 ? 1.119 13.054 8.031 1.00 81.31 89 LEU A O 1
ATOM 730 N N . GLN A 1 90 ? 0.224 11.049 7.523 1.00 75.31 90 GLN A N 1
ATOM 731 C CA . GLN A 1 90 ? 0.192 11.261 6.076 1.00 75.31 90 GLN A CA 1
ATOM 732 C C . GLN A 1 90 ? -0.742 12.399 5.671 1.00 75.31 90 GLN A C 1
ATOM 734 O O . GLN A 1 90 ? -0.355 13.220 4.851 1.00 75.31 90 GLN A O 1
ATOM 739 N N . SER A 1 91 ? -1.936 12.513 6.258 1.00 74.19 91 SER A N 1
ATOM 740 C CA . SER A 1 91 ? -2.859 13.610 5.932 1.00 74.19 91 SER A CA 1
ATOM 741 C C . SER A 1 91 ? -2.292 14.973 6.333 1.00 74.19 91 SER A C 1
ATOM 743 O O . SER A 1 91 ? -2.365 15.931 5.560 1.00 74.19 91 SER A O 1
ATOM 745 N N . LYS A 1 92 ? -1.633 15.054 7.497 1.00 65.06 92 LYS A N 1
ATOM 746 C CA . LYS A 1 92 ? -0.885 16.248 7.910 1.00 65.06 92 LYS A CA 1
ATOM 747 C C . LYS A 1 92 ? 0.271 16.531 6.965 1.00 65.06 92 LYS A C 1
ATOM 749 O O . LYS A 1 92 ? 0.417 17.670 6.547 1.00 65.06 92 LYS A O 1
ATOM 754 N N . GLN A 1 93 ? 1.067 15.530 6.595 1.00 58.19 93 GLN A N 1
ATOM 755 C CA . GLN A 1 93 ? 2.162 15.725 5.648 1.00 58.19 93 GLN A CA 1
ATOM 756 C C . GLN A 1 93 ? 1.651 16.151 4.274 1.00 58.19 93 GLN A C 1
ATOM 758 O O . GLN A 1 93 ? 2.170 17.135 3.786 1.00 58.19 93 GLN A O 1
ATOM 763 N N . ASN A 1 94 ? 0.577 15.570 3.734 1.00 53.62 94 ASN A N 1
ATOM 764 C CA . ASN A 1 94 ? -0.080 16.004 2.490 1.00 53.62 94 ASN A CA 1
ATOM 765 C C . ASN A 1 94 ? -0.618 17.442 2.541 1.00 53.62 94 ASN A C 1
ATOM 767 O O . ASN A 1 94 ? -0.785 18.074 1.501 1.00 53.62 94 ASN A O 1
ATOM 771 N N . SER A 1 95 ? -0.840 17.986 3.742 1.00 47.25 95 SER A N 1
ATOM 772 C CA . SER A 1 95 ? -1.190 19.399 3.944 1.00 47.25 95 SER A CA 1
ATOM 773 C C . SER A 1 95 ? 0.014 20.344 3.775 1.00 47.25 95 SER A C 1
ATOM 775 O O . SER A 1 95 ? -0.175 21.542 3.577 1.00 47.25 95 SER A O 1
ATOM 777 N N . PHE A 1 96 ? 1.245 19.825 3.866 1.00 33.53 96 PHE A N 1
ATOM 778 C CA . PHE A 1 96 ? 2.500 20.588 3.794 1.00 33.53 96 PHE A CA 1
ATOM 779 C C . PHE A 1 96 ? 3.428 20.148 2.648 1.00 33.53 96 PHE A C 1
ATOM 781 O O . PHE A 1 96 ? 4.221 20.957 2.174 1.00 33.53 96 PHE A O 1
ATOM 788 N N . TYR A 1 97 ? 3.322 18.902 2.181 1.00 36.22 97 TYR A N 1
ATOM 789 C CA . TYR A 1 97 ? 4.154 18.246 1.176 1.00 36.22 97 TYR A CA 1
ATOM 790 C C . TYR A 1 97 ? 3.360 17.209 0.364 1.00 36.22 97 TYR A C 1
ATOM 792 O O . TYR A 1 97 ? 2.716 16.349 0.942 1.00 36.22 97 TYR A O 1
ATOM 800 N N . THR A 1 98 ? 3.440 17.220 -0.963 1.00 41.50 98 THR A N 1
ATOM 801 C CA . THR A 1 98 ? 2.953 16.141 -1.834 1.00 41.50 98 THR A CA 1
ATOM 802 C C . THR A 1 98 ? 4.066 15.132 -2.104 1.00 41.50 98 THR A C 1
ATOM 804 O O . THR A 1 98 ? 5.149 15.519 -2.549 1.00 41.50 98 THR A O 1
ATOM 807 N N . PHE A 1 99 ? 3.797 13.846 -1.874 1.00 42.72 99 PHE A 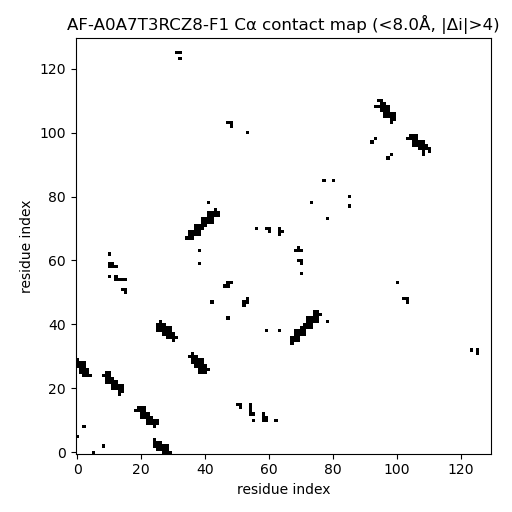N 1
ATOM 808 C CA . PHE A 1 99 ? 4.713 12.763 -2.237 1.00 42.72 99 PHE A CA 1
ATOM 809 C C . PHE A 1 99 ? 4.522 12.381 -3.708 1.00 42.72 99 PHE A C 1
ATOM 811 O O . PHE A 1 99 ? 3.434 11.962 -4.115 1.00 42.72 99 PHE A O 1
ATOM 818 N N . ASP A 1 100 ? 5.568 12.540 -4.515 1.00 45.66 100 ASP A N 1
ATOM 819 C CA . ASP A 1 100 ? 5.535 12.113 -5.907 1.00 45.66 100 ASP A CA 1
ATOM 820 C C . ASP A 1 100 ? 5.928 10.645 -6.036 1.00 45.66 100 ASP A C 1
ATOM 822 O O . ASP A 1 100 ? 7.097 10.268 -5.965 1.00 45.66 100 ASP A O 1
ATOM 826 N N . ASN A 1 101 ? 4.935 9.812 -6.324 1.00 38.72 101 ASN A N 1
ATOM 827 C CA . ASN A 1 101 ? 5.132 8.387 -6.565 1.00 38.72 101 ASN A CA 1
ATOM 828 C C . ASN A 1 101 ? 5.975 8.079 -7.822 1.00 38.72 101 ASN A C 1
A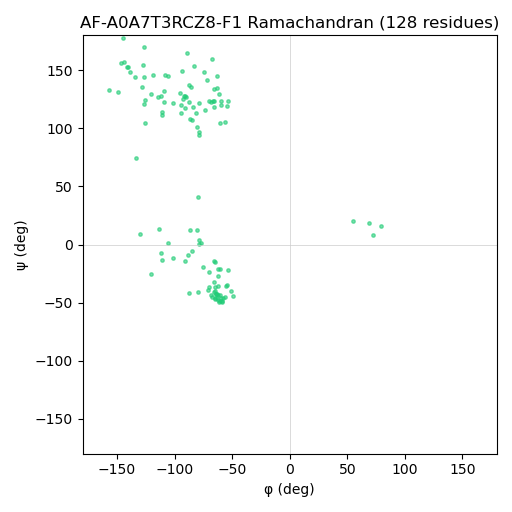TOM 830 O O . ASN A 1 101 ? 6.430 6.944 -7.989 1.00 38.72 101 ASN A O 1
ATOM 834 N N . LYS A 1 102 ? 6.193 9.045 -8.727 1.00 38.03 102 LYS A N 1
ATOM 835 C CA . LYS A 1 102 ? 7.039 8.861 -9.918 1.00 38.03 102 LYS A CA 1
ATOM 836 C C . LYS A 1 102 ? 8.522 8.979 -9.590 1.00 38.03 102 LYS A C 1
ATOM 838 O O . LYS A 1 102 ? 9.295 8.160 -10.097 1.00 38.03 102 LYS A O 1
ATOM 843 N N . HIS A 1 103 ? 8.891 9.933 -8.739 1.00 35.31 103 HIS A N 1
ATOM 844 C CA . HIS A 1 103 ? 10.283 10.256 -8.415 1.00 35.31 103 HIS A CA 1
ATOM 845 C C . HIS A 1 103 ? 10.700 9.907 -6.976 1.00 35.31 103 HIS A C 1
ATOM 847 O O . HIS A 1 103 ? 11.885 9.966 -6.674 1.00 35.31 103 HIS A O 1
ATOM 853 N N . GLY A 1 104 ? 9.769 9.493 -6.110 1.00 35.38 104 GLY A N 1
ATOM 854 C CA . GLY A 1 104 ? 10.058 9.171 -4.707 1.00 35.38 104 GLY A CA 1
ATOM 855 C C . GLY A 1 104 ? 10.427 10.401 -3.873 1.00 35.38 104 GLY A C 1
ATOM 856 O O . GLY A 1 104 ? 11.037 10.271 -2.813 1.00 35.38 104 GLY A O 1
ATOM 857 N N . GLU A 1 105 ? 10.084 11.596 -4.356 1.00 33.91 105 GLU A N 1
ATOM 858 C CA . GLU A 1 105 ? 10.479 12.868 -3.760 1.00 33.91 105 GLU A CA 1
ATOM 859 C C . GLU A 1 105 ? 9.308 13.543 -3.034 1.00 33.91 105 GLU A C 1
ATOM 861 O O . GLU A 1 105 ? 8.145 13.465 -3.442 1.00 33.91 105 GLU A O 1
ATOM 866 N N . LEU A 1 106 ? 9.638 14.223 -1.933 1.00 36.78 106 LEU A N 1
ATOM 867 C CA . LEU A 1 106 ? 8.721 15.074 -1.181 1.00 36.78 106 LEU A CA 1
ATOM 868 C C . LEU A 1 106 ? 8.811 16.505 -1.724 1.00 36.78 106 LEU A C 1
ATOM 870 O O . LEU A 1 106 ? 9.851 17.150 -1.601 1.00 36.78 106 LEU A O 1
ATOM 874 N N . TYR A 1 107 ? 7.713 17.025 -2.265 1.00 44.41 107 TYR A N 1
ATOM 875 C CA . TYR A 1 107 ? 7.597 18.422 -2.701 1.00 44.41 107 TYR A CA 1
ATOM 876 C C . TYR A 1 107 ? 6.688 19.188 -1.756 1.00 44.41 107 TYR A C 1
ATOM 878 O O . TYR A 1 107 ? 5.732 18.603 -1.280 1.00 44.41 107 TYR A O 1
ATOM 886 N N . ALA A 1 108 ? 6.924 20.475 -1.483 1.00 43.38 108 ALA A N 1
ATOM 887 C CA . ALA A 1 108 ? 5.997 21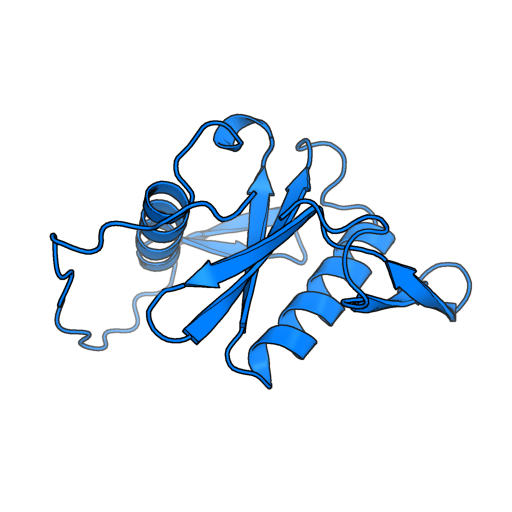.267 -0.666 1.00 43.38 108 ALA A CA 1
ATOM 888 C C . ALA A 1 108 ? 4.613 21.350 -1.341 1.00 43.38 108 ALA A C 1
ATOM 890 O O . ALA A 1 108 ? 4.516 21.678 -2.524 1.00 43.38 108 ALA A O 1
ATOM 891 N N . ALA A 1 109 ? 3.544 21.051 -0.601 1.00 49.12 109 ALA A N 1
ATOM 892 C CA . ALA A 1 109 ? 2.183 21.093 -1.117 1.00 49.12 109 ALA A CA 1
ATOM 893 C C . ALA A 1 109 ? 1.809 22.553 -1.404 1.00 49.12 109 ALA A C 1
ATOM 895 O O . ALA A 1 109 ? 1.866 23.404 -0.514 1.00 49.12 109 ALA A O 1
ATOM 896 N N . GLN A 1 110 ? 1.436 22.865 -2.649 1.00 45.84 110 GLN A N 1
ATOM 897 C CA . GLN A 1 110 ? 0.869 24.175 -2.966 1.00 45.84 110 GLN A CA 1
ATOM 898 C C . GLN A 1 110 ? -0.477 24.305 -2.251 1.00 45.84 110 GLN A C 1
ATOM 900 O O . GLN A 1 110 ? -1.394 23.523 -2.491 1.00 45.84 110 GLN A O 1
ATOM 905 N N . SER A 1 111 ? -0.578 25.291 -1.358 1.00 39.91 111 SER A N 1
ATOM 906 C CA . SER A 1 111 ? -1.762 25.550 -0.545 1.00 39.91 111 SER A CA 1
ATOM 907 C C . SER A 1 111 ? -2.997 25.750 -1.425 1.00 39.91 111 SER A C 1
ATOM 909 O O . SER A 1 111 ? -3.166 26.811 -2.029 1.00 39.91 111 SER A O 1
ATOM 911 N N . GLN A 1 112 ? -3.881 24.758 -1.467 1.00 34.09 112 GLN A N 1
ATOM 912 C CA . GLN A 1 112 ? -5.265 24.969 -1.863 1.00 34.09 112 GLN A CA 1
ATOM 913 C C . GLN A 1 112 ? -6.149 24.780 -0.636 1.00 34.09 112 GLN A C 1
ATOM 915 O O . GLN A 1 112 ? -6.248 23.703 -0.054 1.00 34.09 112 GLN A O 1
ATOM 920 N N . SER A 1 113 ? -6.729 25.898 -0.211 1.00 42.56 113 SER A N 1
ATOM 921 C CA . SER A 1 113 ? -7.743 25.999 0.826 1.00 42.56 113 SER A CA 1
ATOM 922 C C . SER A 1 113 ? -8.981 25.192 0.444 1.00 42.56 113 SER A C 1
ATOM 924 O O . SER A 1 113 ? -9.599 25.519 -0.564 1.00 42.56 113 SER A O 1
ATOM 926 N N . THR A 1 114 ? -9.403 24.245 1.281 1.00 31.47 114 THR A N 1
ATOM 927 C CA . THR A 1 114 ? -10.833 23.938 1.449 1.00 31.47 114 THR A CA 1
ATOM 928 C C . THR A 1 114 ? -11.093 23.275 2.795 1.00 31.47 114 THR A C 1
ATOM 930 O O . THR A 1 114 ? -10.397 22.348 3.203 1.00 31.47 114 THR A O 1
ATOM 933 N N . ASP A 1 115 ? -12.118 23.797 3.459 1.00 34.12 115 ASP A N 1
ATOM 934 C CA . ASP A 1 115 ? -12.652 23.406 4.753 1.00 34.12 115 ASP A CA 1
ATOM 935 C C . ASP A 1 115 ? -13.022 21.918 4.835 1.00 34.12 115 ASP A C 1
ATOM 937 O O . ASP A 1 115 ? -13.946 21.462 4.165 1.00 34.12 115 ASP A O 1
ATOM 941 N N . PHE A 1 116 ? -12.386 21.177 5.744 1.00 33.88 116 PHE A N 1
ATOM 942 C CA . PHE A 1 116 ? -12.957 19.942 6.281 1.00 33.88 116 PHE A CA 1
ATOM 943 C C . PHE A 1 116 ? -12.977 20.020 7.808 1.00 33.88 116 PHE A C 1
ATOM 945 O O . PHE A 1 116 ? -11.958 19.925 8.491 1.00 33.88 116 PHE A O 1
ATOM 952 N N . GLN A 1 117 ? -14.180 20.249 8.336 1.00 31.97 117 GLN A N 1
ATOM 953 C CA . GLN A 1 117 ? -14.493 20.216 9.760 1.00 31.97 117 GLN A CA 1
ATOM 954 C C . GLN A 1 117 ? -14.177 18.830 10.337 1.00 31.97 117 GLN A C 1
ATOM 956 O O . GLN A 1 117 ? -14.741 17.815 9.931 1.00 31.97 117 GLN A O 1
ATOM 961 N N . ASN A 1 118 ? -13.268 18.823 11.312 1.00 36.88 118 ASN A N 1
ATOM 962 C CA . ASN A 1 118 ? -12.918 17.689 12.157 1.00 36.88 118 ASN A CA 1
ATOM 963 C C . ASN A 1 118 ? -14.161 17.090 12.830 1.00 36.88 118 ASN A C 1
ATOM 965 O O . ASN A 1 118 ? -14.817 17.758 13.629 1.00 36.88 118 ASN A O 1
ATOM 969 N N . LYS A 1 119 ? -14.402 15.793 12.628 1.00 32.97 119 LYS A N 1
ATOM 970 C CA . LYS A 1 119 ? -15.182 14.987 13.573 1.00 32.97 119 LYS A CA 1
ATOM 971 C C . LYS A 1 119 ? -14.463 13.665 13.829 1.00 32.97 119 LYS A C 1
ATOM 973 O O . LYS A 1 119 ? -14.827 12.620 13.309 1.00 32.97 119 LYS A O 1
ATOM 978 N N . LEU A 1 120 ? -13.384 13.746 14.606 1.00 37.16 120 LEU A N 1
ATOM 979 C CA . LEU A 1 120 ? -12.719 12.573 15.161 1.00 37.16 120 LEU A CA 1
ATOM 980 C C . LEU A 1 120 ? -13.545 12.112 16.371 1.00 37.16 120 LEU A C 1
ATOM 982 O O . LEU A 1 120 ? -13.425 12.691 17.453 1.00 37.16 120 LEU A O 1
ATOM 986 N N . ASP A 1 121 ? -14.426 11.130 16.179 1.00 35.56 121 ASP A N 1
ATOM 987 C CA . ASP A 1 121 ? -15.150 10.522 17.296 1.00 35.56 121 ASP A CA 1
ATOM 988 C C . ASP A 1 121 ? -14.174 9.626 18.073 1.00 35.56 121 ASP A C 1
ATOM 990 O O . ASP A 1 121 ? -13.594 8.684 17.530 1.00 35.56 121 ASP A O 1
ATOM 994 N N . LYS A 1 122 ? -13.905 9.986 19.331 1.00 40.12 122 LYS A N 1
ATOM 995 C CA . LYS A 1 122 ? -12.808 9.426 20.143 1.00 40.12 122 LYS A CA 1
ATOM 996 C C . LYS A 1 122 ? -13.103 8.043 20.747 1.00 40.12 122 LYS A C 1
ATOM 998 O O . LYS A 1 122 ? -12.242 7.517 21.445 1.00 40.12 122 LYS A O 1
ATOM 1003 N N . ASP A 1 123 ? -14.253 7.437 20.447 1.00 34.97 123 ASP A N 1
ATOM 1004 C CA . ASP A 1 123 ? -14.760 6.244 21.149 1.00 34.97 123 ASP A CA 1
ATOM 1005 C C . ASP A 1 123 ? -14.822 4.950 20.314 1.00 34.97 123 ASP A C 1
ATOM 1007 O O . ASP A 1 123 ? -15.414 3.944 20.722 1.00 34.97 123 ASP A O 1
ATOM 1011 N N . THR A 1 124 ? -14.183 4.897 19.146 1.00 34.50 124 THR A N 1
ATOM 1012 C CA . THR A 1 124 ? -14.289 3.705 18.293 1.00 34.50 124 THR A CA 1
ATOM 1013 C C . THR A 1 124 ? -13.380 2.553 18.773 1.00 34.50 124 THR A C 1
ATOM 1015 O O . THR A 1 124 ? -12.212 2.465 18.420 1.00 34.50 124 THR A O 1
ATOM 1018 N N . GLN A 1 125 ? -13.935 1.642 19.584 1.00 31.14 125 GLN A N 1
ATOM 1019 C CA . GLN A 1 125 ? -13.306 0.401 20.099 1.00 31.14 125 GLN A CA 1
ATOM 1020 C C . GLN A 1 125 ? -13.311 -0.766 19.087 1.00 31.14 125 GLN A C 1
ATOM 1022 O O . GLN A 1 125 ? -14.350 -1.397 18.923 1.00 31.14 125 GLN A O 1
ATOM 1027 N N . TYR A 1 126 ? -12.223 -1.080 18.386 1.00 40.91 126 TYR A N 1
ATOM 1028 C CA . TYR A 1 126 ? -12.223 -2.125 17.341 1.00 40.91 126 TYR A CA 1
ATOM 1029 C C . TYR A 1 126 ? -11.989 -3.540 17.899 1.00 40.91 126 TYR A C 1
ATOM 1031 O O . TYR A 1 126 ? -11.096 -3.749 18.715 1.00 40.91 126 TYR A O 1
ATOM 1039 N N . GLU A 1 127 ? -12.777 -4.510 17.430 1.00 25.36 127 GLU A N 1
ATOM 1040 C CA . GLU A 1 127 ? -12.640 -5.934 17.755 1.00 25.36 127 GLU A CA 1
ATOM 1041 C C . GLU A 1 127 ? -11.762 -6.620 16.698 1.00 25.36 127 GLU A C 1
ATOM 1043 O O . GLU A 1 127 ? -12.041 -6.537 15.501 1.00 25.36 127 GLU A O 1
ATOM 1048 N N . ILE A 1 128 ? -10.692 -7.291 17.131 1.00 30.25 128 ILE A N 1
ATOM 1049 C CA . ILE A 1 128 ? -9.872 -8.136 16.258 1.00 30.25 128 ILE A CA 1
ATOM 1050 C C . ILE A 1 128 ? -10.548 -9.505 16.212 1.00 30.25 128 ILE A C 1
ATOM 1052 O O . ILE A 1 128 ? -10.504 -10.244 17.193 1.00 30.25 128 ILE A O 1
ATOM 1056 N N . LYS A 1 129 ? -11.185 -9.846 15.089 1.00 25.53 129 LYS A N 1
ATOM 1057 C CA . LYS A 1 129 ? -11.652 -11.219 14.864 1.00 25.53 129 LYS A CA 1
ATOM 1058 C C . LYS A 1 129 ? -10.465 -12.082 14.432 1.00 25.53 129 LYS A C 1
ATOM 1060 O O . LYS A 1 129 ? -9.773 -11.727 13.476 1.00 25.53 129 LYS A O 1
ATOM 1065 N N . HIS A 1 130 ? -10.216 -13.136 15.211 1.00 35.50 130 HIS A N 1
ATOM 1066 C CA . HIS A 1 130 ? -9.200 -14.163 14.970 1.00 35.50 130 HIS A CA 1
ATOM 1067 C C . HIS A 1 130 ? -9.610 -15.117 13.852 1.00 35.50 130 H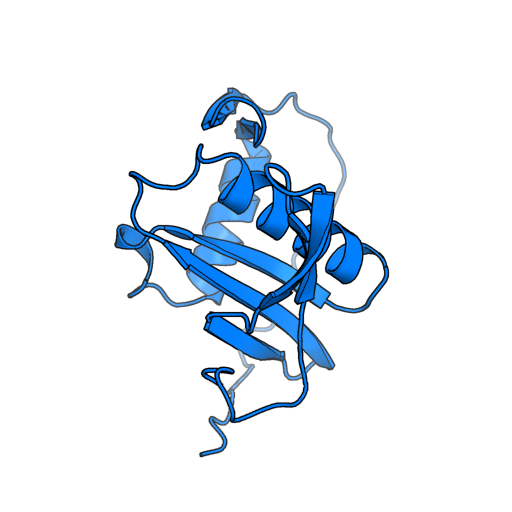IS A C 1
ATOM 1069 O O . HIS A 1 130 ? -10.824 -15.412 13.756 1.00 35.50 130 HIS A O 1
#

Nearest PDB structures (foldseek):
  4ic1-assembly1_D  TM=4.601E-01  e=1.527E-01  Saccharolobus solfataricus P2
  7lwa-assembly1_A  TM=4.653E-01  e=4.042E-01  Homo sapiens

Radius of gyration: 16.03 Å; Cα contacts (8 Å, |Δi|>4): 165; chains: 1; bounding box: 33×44×41 Å

Secondary structure (DSSP, 8-state):
-B-TTT-S--EEEE-TTT--EEEE--SEEEE-TTS-EEEEEEE-GGGSSSHHHHHHHHHHHHHHHTTTEEEEEEEGGGTTS-HHHHHHHHHHHHTTEEEETTTTEEEEPP-----------TT-------

Solvent-accessible surface area (backbone atoms only — not comparable to full-atom values): 8055 Å² total; per-residue (Å²): 83,68,24,76,91,73,50,95,65,65,46,63,32,62,37,80,89,76,71,42,86,44,71,45,54,47,54,27,50,43,78,46,96,88,68,38,33,39,43,31,42,74,42,59,84,92,50,62,84,42,66,62,44,46,40,47,52,52,38,44,40,54,58,16,70,80,48,70,35,43,61,45,81,39,48,48,93,50,66,86,53,56,66,71,59,50,51,54,49,50,55,55,41,52,67,53,27,42,75,39,85,89,76,76,43,80,39,75,34,80,87,74,90,75,92,75,86,84,79,83,74,90,77,82,80,84,81,84,83,128

InterPro domains:
  IPR014833 TnsA endonuclease, N-terminal [PF08722] (11-74)

Sequence (130 aa):
MFTAGQSDFLIHYIDPDSNTLRSYYPDFLIETKDGSFYIIEIKGGNRVDLPITKAKTEYATRFAKDSKMEYVFIPDNYATMKLQEFIALQSKQNSFYTFDNKHGELYAAQSQSTDFQNKLDKDTQYEIKH

Mean predicted aligned error: 12.21 Å

pLDDT: mean 70.95, std 22.8, range [25.36, 96.69]

Organism: NCBI:txid2787628